Protein AF-A0A7R9PT80-F1 (afdb_monomer)

Organism: Timema genevievae (NCBI:txid629358)

Sequence (65 aa):
MSDSHVNNRHSKALRDGKLVEERWAQVQVGDVIRMENDQFVAADVLLLSTSEPNGLCFIETAELD

Foldseek 3Di:
DDPVVQQQDWWWWQDPNDTDIDGPVPDDPPIDTDDDPPDDDPDDDDQPADPDPPRDDDDDPPPVD

InterPro domains:
  IPR008250 P-type ATPase, A domain superfamily [SSF81653] (8-64)
  IPR059000 P-type ATPase, A domain [PF00122] (8-51)

Structure (mmCIF, N/CA/C/O backbone):
data_AF-A0A7R9PT80-F1
#
_entry.id   AF-A0A7R9PT80-F1
#
loop_
_atom_site.group_PDB
_atom_site.id
_atom_site.type_symbol
_atom_site.label_atom_id
_atom_site.label_alt_id
_atom_site.label_comp_id
_atom_site.label_asym_id
_atom_site.label_entity_id
_atom_site.label_seq_id
_atom_site.pdbx_PDB_ins_code
_atom_site.Cartn_x
_atom_site.Cartn_y
_atom_site.Cartn_z
_atom_site.occupancy
_atom_site.B_iso_or_equiv
_atom_site.auth_seq_id
_atom_site.auth_comp_id
_atom_site.auth_asym_id
_atom_site.auth_atom_id
_atom_site.pdbx_PDB_model_num
ATOM 1 N N . MET A 1 1 ? 14.682 9.562 -8.703 1.00 58.44 1 MET A N 1
ATOM 2 C CA . MET A 1 1 ? 15.053 8.127 -8.806 1.00 58.44 1 MET A CA 1
ATOM 3 C C . MET A 1 1 ? 14.698 7.595 -10.193 1.00 58.44 1 MET A C 1
ATOM 5 O O . MET A 1 1 ? 13.899 8.229 -10.859 1.00 58.44 1 MET A O 1
ATOM 9 N N . SER A 1 2 ? 15.302 6.498 -10.668 1.00 76.75 2 SER A N 1
ATOM 10 C CA . SER A 1 2 ? 14.929 5.897 -11.969 1.00 76.75 2 SER A CA 1
ATOM 11 C C . SER A 1 2 ? 13.744 4.941 -11.806 1.00 76.75 2 SER A C 1
ATOM 13 O O . SER A 1 2 ? 13.717 4.194 -10.829 1.00 76.75 2 SER A O 1
ATOM 15 N N . ASP A 1 3 ? 12.826 4.914 -12.775 1.00 74.44 3 ASP A N 1
ATOM 16 C CA . ASP A 1 3 ? 11.634 4.047 -12.812 1.00 74.44 3 ASP A CA 1
ATOM 17 C C . ASP A 1 3 ? 11.937 2.578 -12.507 1.00 74.44 3 ASP A C 1
ATOM 19 O O . ASP A 1 3 ? 11.172 1.888 -11.834 1.00 74.44 3 ASP A O 1
ATOM 23 N N . SER A 1 4 ? 13.094 2.090 -12.961 1.00 79.62 4 SER A N 1
ATOM 24 C CA . SER A 1 4 ? 13.522 0.716 -12.708 1.00 79.62 4 SER A CA 1
ATOM 25 C C . SER A 1 4 ? 13.685 0.428 -11.215 1.00 79.62 4 SER A C 1
ATOM 27 O O . SER A 1 4 ? 13.343 -0.667 -10.776 1.00 79.62 4 SER A O 1
ATOM 29 N N . HIS A 1 5 ? 14.140 1.391 -10.412 1.00 79.69 5 HIS A N 1
ATOM 30 C CA . HIS A 1 5 ? 14.268 1.208 -8.970 1.00 79.69 5 HIS A CA 1
ATOM 31 C C . HIS A 1 5 ? 12.901 1.086 -8.303 1.00 79.69 5 HIS A C 1
ATOM 33 O O . HIS A 1 5 ? 12.714 0.188 -7.490 1.00 79.69 5 HIS A O 1
ATOM 39 N N . VAL A 1 6 ? 11.933 1.925 -8.679 1.00 79.31 6 VAL A N 1
ATOM 40 C CA . VAL A 1 6 ? 10.573 1.883 -8.117 1.00 79.31 6 VAL A CA 1
ATOM 41 C C . VAL A 1 6 ? 9.878 0.569 -8.490 1.00 79.31 6 VAL A C 1
ATOM 43 O O . VAL A 1 6 ? 9.365 -0.130 -7.621 1.00 79.31 6 VAL A O 1
ATOM 46 N N . ASN A 1 7 ? 9.989 0.152 -9.753 1.00 82.62 7 ASN A N 1
ATOM 47 C CA . ASN A 1 7 ? 9.373 -1.071 -10.281 1.00 82.62 7 ASN A CA 1
ATOM 48 C C . ASN A 1 7 ? 9.958 -2.378 -9.713 1.00 82.62 7 ASN A C 1
ATOM 50 O O . ASN A 1 7 ? 9.356 -3.451 -9.837 1.00 82.62 7 ASN A O 1
ATOM 54 N N . ASN A 1 8 ? 11.159 -2.324 -9.137 1.00 84.88 8 ASN A N 1
ATOM 55 C CA . ASN A 1 8 ? 11.810 -3.468 -8.498 1.00 84.88 8 ASN A CA 1
ATOM 56 C C . ASN A 1 8 ? 11.677 -3.464 -6.968 1.00 84.88 8 ASN A C 1
ATOM 58 O O . ASN A 1 8 ? 12.073 -4.442 -6.339 1.00 84.88 8 ASN A O 1
ATOM 62 N N . ARG A 1 9 ? 11.115 -2.413 -6.356 1.00 86.06 9 ARG A N 1
ATOM 63 C CA . ARG A 1 9 ? 10.834 -2.416 -4.916 1.00 86.06 9 ARG A CA 1
ATOM 64 C C . ARG A 1 9 ? 9.795 -3.482 -4.586 1.00 86.06 9 ARG A C 1
ATOM 66 O O . ARG A 1 9 ? 8.838 -3.686 -5.337 1.00 86.06 9 ARG A O 1
ATOM 73 N N . HIS A 1 10 ? 9.994 -4.128 -3.447 1.00 87.50 10 HIS A N 1
ATOM 74 C CA . HIS A 1 10 ? 9.075 -5.122 -2.919 1.00 87.50 10 HIS A CA 1
ATOM 75 C C . HIS A 1 10 ? 8.085 -4.482 -1.941 1.00 87.50 10 HIS A C 1
ATOM 77 O O . HIS A 1 10 ? 8.438 -3.578 -1.184 1.00 87.50 10 HIS A O 1
ATOM 83 N N . SER A 1 11 ? 6.853 -4.975 -1.968 1.00 89.25 11 SER A N 1
ATOM 84 C CA . SER A 1 11 ? 5.788 -4.728 -0.996 1.00 89.25 11 SER A CA 1
ATOM 85 C C . SER A 1 11 ? 5.165 -6.071 -0.597 1.00 89.25 11 SER A C 1
ATOM 87 O O . SER A 1 11 ? 5.512 -7.109 -1.163 1.00 89.25 11 SER A O 1
ATOM 89 N N . LYS A 1 12 ? 4.258 -6.087 0.382 1.00 94.50 12 LYS A N 1
ATOM 90 C CA . LYS A 1 12 ? 3.509 -7.297 0.749 1.00 94.50 12 LYS A CA 1
ATOM 91 C C . LYS A 1 12 ? 2.109 -7.229 0.154 1.00 94.50 12 LYS A C 1
ATOM 93 O O . LYS A 1 12 ? 1.310 -6.398 0.573 1.00 94.50 12 LYS A O 1
ATOM 98 N N . ALA A 1 13 ? 1.792 -8.119 -0.778 1.00 95.38 13 ALA A N 1
ATOM 99 C CA . ALA A 1 13 ? 0.452 -8.250 -1.344 1.00 95.38 13 ALA A CA 1
ATOM 100 C C . ALA A 1 13 ? -0.297 -9.422 -0.697 1.00 95.38 13 ALA A C 1
ATOM 102 O O . ALA A 1 13 ? 0.296 -10.446 -0.354 1.00 95.38 13 ALA A O 1
ATOM 103 N N . LE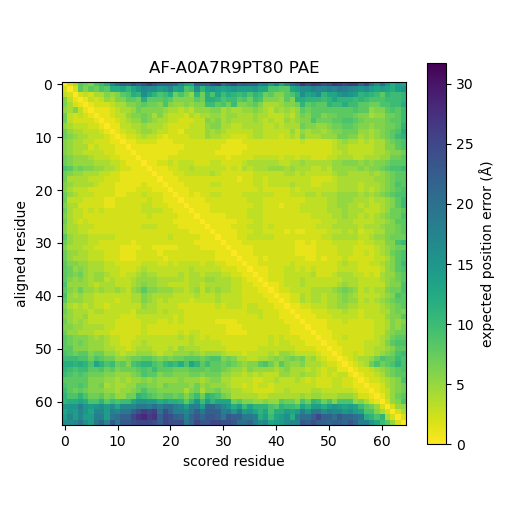U A 1 14 ? -1.610 -9.285 -0.528 1.00 96.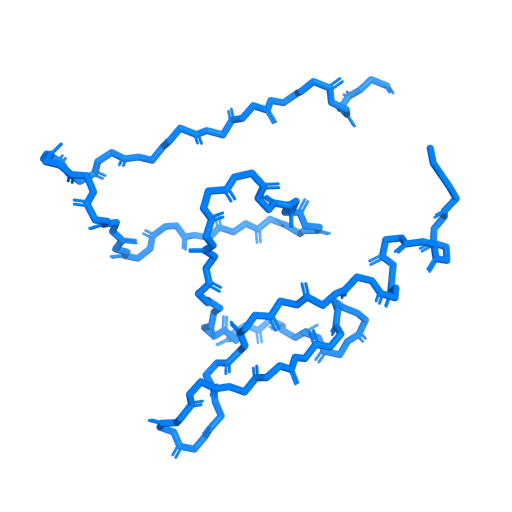56 14 LEU A N 1
ATOM 1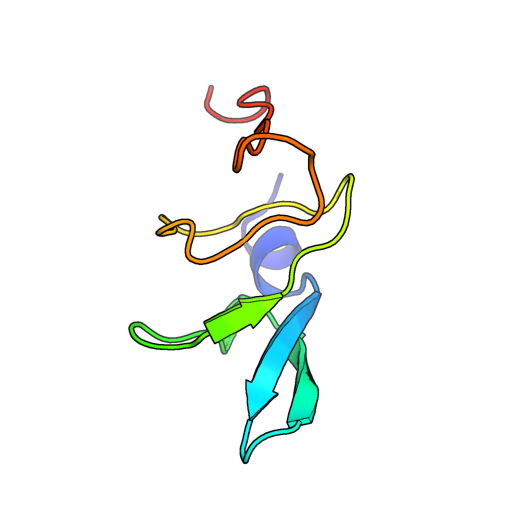04 C CA . LEU A 1 14 ? -2.476 -10.380 -0.109 1.00 96.56 14 LEU A CA 1
ATOM 105 C C . LEU A 1 14 ? -2.799 -11.261 -1.324 1.00 96.56 14 LEU A C 1
ATOM 107 O O . LEU A 1 14 ? -3.483 -10.835 -2.255 1.00 96.56 14 LEU A O 1
ATOM 111 N N . ARG A 1 15 ? -2.325 -12.506 -1.301 1.00 95.75 15 ARG A N 1
ATOM 112 C CA . ARG A 1 15 ? -2.577 -13.538 -2.314 1.00 95.75 15 ARG A CA 1
ATOM 113 C C . ARG A 1 15 ? -3.133 -14.775 -1.631 1.00 95.75 15 ARG A C 1
ATOM 115 O O . ARG A 1 15 ? -2.535 -15.265 -0.677 1.00 95.75 15 ARG A O 1
ATOM 122 N N . ASP A 1 16 ? -4.296 -15.246 -2.074 1.00 94.81 16 ASP A N 1
ATOM 123 C CA . ASP A 1 16 ? -4.948 -16.451 -1.537 1.00 94.81 16 ASP A CA 1
ATOM 124 C C . ASP A 1 16 ? -5.018 -16.481 0.006 1.00 94.81 16 ASP A C 1
ATOM 126 O O . ASP A 1 16 ? -4.765 -17.496 0.658 1.00 94.81 16 ASP A O 1
ATOM 130 N N . GLY A 1 17 ? -5.313 -15.323 0.612 1.00 94.75 17 GLY A N 1
ATOM 131 C CA . GLY A 1 17 ? -5.411 -15.157 2.066 1.00 94.75 17 GLY A CA 1
ATOM 132 C C . GLY A 1 17 ? -4.074 -15.080 2.816 1.00 94.75 17 GLY A C 1
ATOM 133 O O . GLY A 1 17 ? -4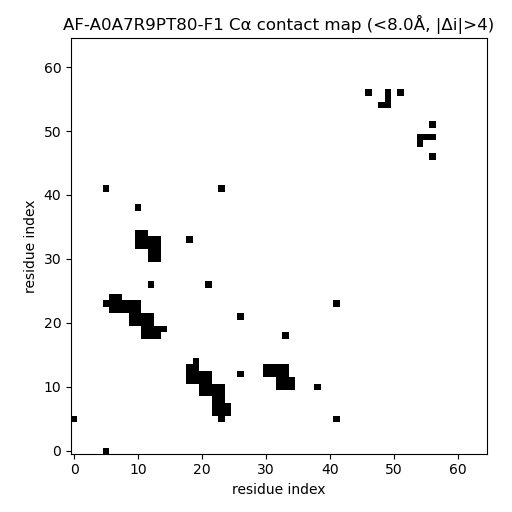.074 -15.066 4.046 1.00 94.75 17 GLY A O 1
ATOM 134 N N . LYS A 1 18 ? -2.936 -15.015 2.117 1.00 96.81 18 LYS A N 1
ATOM 135 C CA . LYS A 1 18 ? -1.594 -14.907 2.704 1.00 96.81 18 LYS A CA 1
ATOM 136 C C . LYS A 1 18 ? -0.881 -13.652 2.223 1.00 96.81 18 LYS A C 1
ATOM 138 O O . LYS A 1 18 ? -1.017 -13.253 1.073 1.00 96.81 18 LYS A O 1
ATOM 143 N N . LEU A 1 19 ? -0.097 -13.043 3.105 1.00 95.62 19 LEU A N 1
ATOM 144 C CA . LEU A 1 19 ? 0.803 -11.962 2.718 1.00 95.62 19 LEU A CA 1
ATOM 145 C C . LEU A 1 19 ? 2.048 -12.562 2.074 1.00 95.62 19 LEU A C 1
ATOM 147 O O . LEU A 1 19 ? 2.731 -13.376 2.698 1.00 95.62 19 LEU A O 1
ATOM 151 N N . VAL A 1 20 ? 2.333 -12.152 0.846 1.00 96.12 20 VAL A N 1
ATOM 152 C CA . VAL A 1 20 ? 3.513 -12.571 0.088 1.00 96.12 20 VAL A CA 1
ATOM 153 C C . VAL A 1 20 ? 4.289 -11.345 -0.365 1.00 96.12 20 VAL A C 1
ATOM 155 O O . VAL A 1 20 ? 3.698 -10.294 -0.616 1.00 96.12 20 VAL A O 1
ATOM 158 N N . GLU A 1 21 ? 5.611 -11.467 -0.447 1.00 94.75 21 GLU A N 1
ATOM 159 C CA . GLU A 1 21 ? 6.423 -10.423 -1.066 1.00 94.75 21 GLU A CA 1
ATOM 160 C C . GLU A 1 21 ? 6.147 -10.371 -2.565 1.00 94.75 21 GLU A C 1
ATOM 162 O O . GLU A 1 21 ? 6.174 -11.389 -3.251 1.00 94.75 21 GLU A O 1
ATOM 167 N N . GLU A 1 22 ? 5.906 -9.167 -3.061 1.00 93.38 22 GLU A N 1
ATOM 168 C CA . GLU A 1 22 ? 5.539 -8.905 -4.442 1.00 93.38 22 GLU A CA 1
ATOM 169 C C . GLU A 1 22 ? 6.248 -7.644 -4.925 1.00 93.38 22 GLU A C 1
ATOM 171 O O . GLU A 1 22 ? 6.429 -6.686 -4.170 1.00 93.38 22 GLU A O 1
ATOM 176 N N . ARG A 1 23 ? 6.657 -7.626 -6.192 1.00 92.62 23 ARG A N 1
ATOM 177 C CA . ARG A 1 23 ? 7.240 -6.418 -6.783 1.00 92.62 23 ARG A CA 1
ATOM 178 C C . ARG A 1 23 ? 6.142 -5.418 -7.110 1.00 92.62 23 ARG A C 1
ATOM 180 O O . ARG A 1 23 ? 5.103 -5.804 -7.634 1.00 92.62 23 ARG A O 1
ATOM 187 N N . TRP A 1 24 ? 6.408 -4.125 -6.939 1.00 91.75 24 TRP A N 1
ATOM 188 C CA . TRP A 1 24 ? 5.456 -3.073 -7.321 1.00 91.75 24 TRP A CA 1
ATOM 189 C C . TRP A 1 24 ? 4.986 -3.181 -8.777 1.00 91.75 24 TRP A C 1
ATOM 191 O O . TRP A 1 24 ? 3.807 -2.996 -9.050 1.00 91.75 24 TRP A O 1
ATOM 201 N N . ALA A 1 25 ? 5.864 -3.592 -9.697 1.00 92.69 25 ALA A N 1
ATOM 202 C CA . ALA A 1 25 ? 5.502 -3.825 -11.098 1.00 92.69 25 ALA A CA 1
ATOM 203 C C . ALA A 1 25 ? 4.488 -4.966 -11.329 1.00 92.69 25 ALA A C 1
ATOM 205 O O . ALA A 1 25 ? 4.025 -5.139 -12.453 1.00 92.69 25 ALA A O 1
ATOM 206 N N . GLN A 1 26 ? 4.206 -5.796 -10.323 1.00 94.12 26 GLN A N 1
ATOM 207 C CA . GLN A 1 26 ? 3.232 -6.890 -10.388 1.00 94.12 26 GLN A CA 1
ATOM 208 C C . GLN A 1 26 ? 1.942 -6.580 -9.616 1.00 94.12 26 GLN A C 1
ATOM 210 O O . GLN A 1 26 ? 0.972 -7.322 -9.744 1.00 94.12 26 GLN A O 1
ATOM 215 N N . VAL A 1 27 ? 1.898 -5.485 -8.851 1.00 93.69 27 VAL A N 1
ATOM 216 C CA . VAL A 1 27 ? 0.682 -5.033 -8.162 1.00 93.69 27 VAL A CA 1
ATOM 217 C C . VAL A 1 27 ? -0.321 -4.516 -9.196 1.00 93.69 27 VAL A C 1
ATOM 219 O O . VAL A 1 27 ? 0.042 -3.769 -10.103 1.00 93.69 27 VAL A O 1
ATOM 222 N N . GLN A 1 28 ? -1.579 -4.934 -9.077 1.00 94.50 28 GLN A N 1
ATOM 223 C CA . GLN A 1 28 ? -2.680 -4.584 -9.974 1.00 94.50 28 GLN A CA 1
ATOM 224 C C . GLN A 1 28 ? -3.804 -3.864 -9.217 1.00 94.50 28 GLN A C 1
ATOM 226 O O . GLN A 1 28 ? -3.921 -3.941 -7.993 1.00 94.50 28 GLN A O 1
ATOM 231 N N . VAL A 1 29 ? -4.676 -3.172 -9.956 1.00 95.75 29 VAL A N 1
ATOM 232 C CA . VAL A 1 29 ? -5.865 -2.531 -9.373 1.00 95.75 29 VAL A CA 1
ATOM 233 C C . VAL A 1 29 ? -6.763 -3.586 -8.724 1.00 95.75 29 VAL A C 1
ATOM 235 O O . VAL A 1 29 ? -7.115 -4.583 -9.351 1.00 95.75 29 VAL A O 1
ATOM 238 N N . GLY A 1 30 ? -7.162 -3.332 -7.476 1.00 95.12 30 GLY A N 1
ATOM 239 C CA . GLY A 1 30 ? -7.967 -4.252 -6.667 1.00 95.12 30 GLY A CA 1
ATOM 240 C C . GLY A 1 30 ? -7.147 -5.121 -5.710 1.00 95.12 30 GLY A C 1
ATOM 241 O O . GLY A 1 30 ? -7.730 -5.778 -4.849 1.00 95.12 30 GLY A O 1
ATOM 242 N N . ASP A 1 31 ? -5.817 -5.088 -5.805 1.00 95.62 31 ASP A N 1
ATOM 243 C CA . ASP A 1 31 ? -4.951 -5.767 -4.851 1.00 95.62 31 ASP A CA 1
ATOM 244 C C . ASP A 1 31 ? -4.998 -5.105 -3.473 1.00 95.62 31 ASP A C 1
ATOM 246 O O . ASP A 1 31 ? -4.938 -3.883 -3.334 1.00 95.62 31 ASP A O 1
ATOM 250 N N . VAL A 1 32 ? -5.038 -5.937 -2.431 1.00 96.31 32 VAL A N 1
ATOM 251 C CA . VAL A 1 32 ? -4.824 -5.483 -1.056 1.00 96.31 32 VAL A CA 1
ATOM 252 C C . VAL A 1 32 ? -3.347 -5.636 -0.734 1.00 96.31 32 VAL A C 1
ATOM 254 O O . VAL A 1 32 ? -2.810 -6.745 -0.754 1.00 96.31 32 VAL A O 1
ATOM 257 N N . ILE A 1 33 ? -2.703 -4.525 -0.399 1.00 95.00 33 ILE A N 1
ATOM 258 C CA . ILE A 1 33 ? -1.307 -4.490 0.031 1.00 95.00 33 ILE A CA 1
ATOM 259 C C . ILE A 1 33 ? -1.215 -4.151 1.519 1.00 95.00 33 ILE A C 1
ATOM 261 O O . ILE A 1 33 ? -2.024 -3.391 2.052 1.00 95.00 33 ILE A O 1
ATOM 265 N N . ARG A 1 34 ? -0.222 -4.721 2.200 1.00 94.19 34 ARG A N 1
ATOM 266 C CA . ARG A 1 34 ? 0.169 -4.338 3.555 1.00 94.19 34 ARG A CA 1
ATOM 267 C C . ARG A 1 34 ? 1.499 -3.615 3.485 1.00 94.19 34 ARG A C 1
ATOM 269 O O . ARG A 1 34 ? 2.485 -4.178 3.019 1.00 94.19 34 ARG A O 1
ATOM 276 N N . MET A 1 35 ? 1.512 -2.407 4.023 1.00 91.06 35 MET A N 1
ATOM 277 C CA . MET A 1 35 ? 2.712 -1.595 4.125 1.00 91.06 35 MET A CA 1
ATOM 278 C C . MET A 1 35 ? 3.202 -1.546 5.566 1.00 91.06 35 MET A C 1
ATOM 280 O O . MET A 1 35 ? 2.421 -1.679 6.512 1.00 91.06 35 MET A O 1
ATOM 284 N N . GLU A 1 36 ? 4.509 -1.399 5.712 1.00 90.38 36 GLU A N 1
ATOM 285 C CA . GLU A 1 36 ? 5.174 -1.128 6.984 1.00 90.38 36 GLU A CA 1
ATOM 286 C C . GLU A 1 36 ? 5.686 0.315 6.996 1.00 90.38 36 GLU A C 1
ATOM 288 O O . GLU A 1 36 ? 5.740 0.967 5.950 1.00 90.38 36 GLU A O 1
ATOM 293 N N . ASN A 1 37 ? 6.039 0.820 8.180 1.00 89.06 37 ASN A N 1
ATOM 294 C CA . ASN A 1 37 ? 6.625 2.154 8.298 1.00 89.06 37 ASN A CA 1
ATOM 295 C C . ASN A 1 37 ? 7.868 2.275 7.405 1.00 89.06 37 ASN A C 1
ATOM 297 O O . ASN A 1 37 ? 8.580 1.297 7.174 1.00 89.06 37 ASN A O 1
ATOM 301 N N . ASP A 1 38 ? 8.089 3.486 6.898 1.00 85.81 38 ASP A N 1
ATOM 302 C CA . ASP A 1 38 ? 9.205 3.846 6.017 1.00 85.81 38 ASP A CA 1
ATOM 303 C C . ASP A 1 38 ? 9.216 3.124 4.652 1.00 85.81 38 ASP A C 1
ATOM 305 O O . ASP A 1 38 ? 10.195 3.195 3.904 1.00 85.81 38 ASP A O 1
ATOM 309 N N . GLN A 1 39 ? 8.123 2.444 4.280 1.00 87.38 39 GLN A N 1
ATOM 310 C CA . GLN A 1 39 ? 7.962 1.884 2.941 1.00 87.38 39 GLN A CA 1
ATOM 311 C C . GLN A 1 39 ? 7.368 2.894 1.962 1.00 87.38 39 GLN A C 1
ATOM 313 O O . GLN A 1 39 ? 6.401 3.597 2.245 1.00 87.38 39 GLN A O 1
ATOM 318 N N . PHE A 1 40 ? 7.911 2.891 0.748 1.00 83.50 40 PHE A N 1
ATOM 319 C CA . PHE A 1 40 ? 7.434 3.737 -0.336 1.00 83.50 40 PHE A CA 1
ATOM 320 C C . PHE A 1 40 ? 6.132 3.227 -0.946 1.00 83.50 40 PHE A C 1
ATOM 322 O O . PHE A 1 40 ? 5.99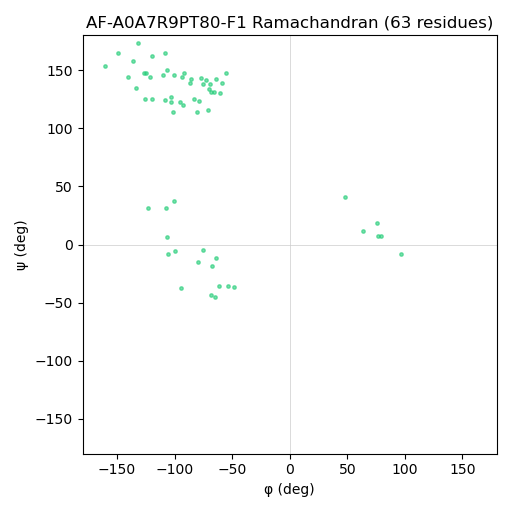0 2.036 -1.242 1.00 83.50 40 PHE A O 1
ATOM 329 N N . VAL A 1 41 ? 5.232 4.168 -1.221 1.00 87.25 41 VAL A N 1
ATOM 330 C CA . VAL A 1 41 ? 3.998 3.954 -1.976 1.00 87.25 41 VAL A CA 1
ATOM 331 C C . VAL A 1 41 ? 4.266 4.319 -3.440 1.00 87.25 41 VAL A C 1
ATOM 333 O O . VAL A 1 41 ? 4.682 5.439 -3.715 1.00 87.25 41 VAL A O 1
ATOM 336 N N . ALA A 1 42 ? 4.059 3.391 -4.380 1.00 87.88 42 ALA A N 1
ATOM 337 C CA . ALA A 1 42 ? 4.322 3.626 -5.809 1.00 87.88 42 ALA A CA 1
ATOM 338 C C . ALA A 1 42 ? 3.052 3.805 -6.668 1.00 87.88 42 ALA A C 1
ATOM 340 O O . ALA A 1 42 ? 3.147 3.858 -7.892 1.00 87.88 42 ALA A O 1
ATOM 341 N N . ALA A 1 43 ? 1.871 3.861 -6.046 1.00 88.38 43 ALA A N 1
ATOM 342 C CA . ALA A 1 43 ? 0.579 4.016 -6.713 1.00 88.38 43 ALA A CA 1
ATOM 343 C C . ALA A 1 43 ? -0.410 4.775 -5.816 1.00 88.38 43 ALA A C 1
ATOM 345 O O . ALA A 1 43 ? -0.208 4.866 -4.607 1.00 88.38 43 ALA A O 1
ATOM 346 N N . ASP A 1 44 ? -1.513 5.257 -6.382 1.00 89.75 44 ASP A N 1
ATOM 347 C CA . ASP A 1 44 ? -2.618 5.790 -5.583 1.00 89.75 44 ASP A CA 1
ATOM 348 C C . ASP A 1 44 ? -3.265 4.664 -4.762 1.00 89.75 44 ASP A C 1
ATOM 350 O O . ASP A 1 44 ? -3.589 3.595 -5.287 1.00 89.75 44 ASP A O 1
ATOM 354 N N . VAL A 1 45 ? -3.460 4.897 -3.463 1.00 91.00 45 VAL A N 1
ATOM 355 C CA . VAL A 1 45 ? -3.949 3.883 -2.516 1.00 91.00 45 VAL A CA 1
ATOM 356 C C . VAL A 1 45 ? -5.168 4.363 -1.741 1.00 91.00 45 VAL A C 1
ATOM 358 O O . VAL A 1 45 ? -5.300 5.538 -1.402 1.00 91.00 45 VAL A O 1
ATOM 361 N N . LEU A 1 46 ? -6.045 3.418 -1.403 1.00 93.25 46 LEU A N 1
ATOM 362 C CA . LEU A 1 46 ? -7.131 3.621 -0.451 1.00 93.25 46 LEU A CA 1
ATOM 363 C C . LEU A 1 46 ? -6.756 2.976 0.885 1.00 93.25 46 LEU A C 1
ATOM 365 O O . LEU A 1 46 ? -6.513 1.771 0.952 1.00 93.25 46 LEU A O 1
ATOM 369 N N . LEU A 1 47 ? -6.742 3.763 1.960 1.00 93.25 47 LEU A N 1
ATOM 370 C CA . LEU A 1 47 ? -6.492 3.243 3.302 1.00 93.25 47 LEU A CA 1
ATOM 371 C C . LEU A 1 47 ? -7.695 2.421 3.788 1.00 93.25 47 LEU A C 1
ATOM 373 O O . LEU A 1 47 ? -8.777 2.963 4.002 1.00 93.25 47 LEU A O 1
ATOM 377 N N . LEU A 1 48 ? -7.491 1.118 3.996 1.00 94.50 48 LEU A N 1
ATOM 378 C CA . LEU A 1 48 ? -8.520 0.215 4.531 1.00 94.50 48 LEU A CA 1
ATOM 379 C C . LEU A 1 48 ? -8.423 0.042 6.052 1.00 94.50 48 LEU A C 1
ATOM 381 O O . LEU A 1 48 ? -9.436 -0.087 6.732 1.00 94.50 48 LEU A O 1
ATOM 385 N N . SER A 1 49 ? -7.199 -0.003 6.580 1.00 94.12 49 SER A N 1
ATOM 386 C CA . SER A 1 49 ? -6.912 -0.189 8.003 1.00 94.12 49 SER A CA 1
ATOM 387 C C . SER A 1 49 ? -5.497 0.286 8.314 1.00 94.12 49 SER A C 1
ATOM 389 O O . SER A 1 49 ? -4.613 0.224 7.463 1.00 94.12 49 SER A O 1
ATOM 391 N N . THR A 1 50 ? -5.273 0.690 9.559 1.00 94.56 50 THR A N 1
ATOM 392 C CA . THR A 1 50 ? -3.970 1.103 10.097 1.00 94.56 50 THR A CA 1
ATOM 393 C C . THR A 1 50 ? -3.767 0.485 11.481 1.00 94.56 50 THR A C 1
ATOM 395 O O . THR A 1 50 ? -4.739 0.104 12.137 1.00 94.56 50 THR A O 1
ATOM 398 N N . SER A 1 51 ? -2.515 0.361 11.918 1.00 92.81 51 SER A N 1
ATOM 399 C CA . SER A 1 51 ? -2.179 0.006 13.301 1.00 92.81 51 SER A CA 1
ATOM 400 C C . SER A 1 51 ? -2.278 1.189 14.264 1.00 92.81 51 SER A C 1
ATOM 402 O O . SER A 1 51 ? -2.290 0.974 15.474 1.00 92.81 51 SER A O 1
ATOM 404 N N . GLU A 1 52 ? -2.338 2.419 13.750 1.00 92.62 52 GLU A N 1
ATOM 405 C CA . GLU A 1 52 ? -2.348 3.611 14.590 1.00 92.62 52 GLU A CA 1
ATOM 406 C C . GLU A 1 52 ? -3.687 3.801 15.312 1.00 92.62 52 GLU A C 1
ATOM 408 O O . GLU A 1 52 ? -4.765 3.600 14.729 1.00 92.62 52 GLU A O 1
ATOM 413 N N . PRO A 1 53 ? -3.646 4.259 16.576 1.00 85.88 53 PRO A N 1
ATOM 414 C CA . PRO A 1 53 ? -4.854 4.639 17.284 1.00 85.88 53 PRO A CA 1
ATOM 415 C C . PRO A 1 53 ? -5.567 5.760 16.515 1.00 85.88 53 PRO A C 1
ATOM 417 O O . PRO A 1 53 ? -4.942 6.697 16.022 1.00 85.88 53 PRO A O 1
ATOM 420 N N . ASN A 1 54 ? -6.897 5.673 16.441 1.00 88.56 54 ASN A N 1
ATOM 421 C CA . ASN A 1 54 ? -7.797 6.596 15.726 1.00 88.56 54 ASN A CA 1
ATOM 422 C C . ASN A 1 54 ? -7.908 6.410 14.203 1.00 88.56 54 ASN A C 1
ATOM 424 O O . ASN A 1 54 ? -8.577 7.212 13.556 1.00 88.56 54 ASN A O 1
ATOM 428 N N . GLY A 1 55 ? -7.321 5.361 13.620 1.00 85.00 55 GLY A N 1
ATOM 429 C CA . GLY A 1 55 ? -7.544 5.063 12.201 1.00 85.00 55 GLY A CA 1
ATOM 430 C C . GLY A 1 55 ? -6.783 5.987 11.241 1.00 85.00 55 GLY A C 1
ATOM 431 O O . GLY A 1 55 ? -7.137 6.071 10.067 1.00 85.00 55 GLY A O 1
ATOM 432 N N . LEU A 1 56 ? -5.746 6.675 11.729 1.00 88.44 56 LEU A N 1
ATOM 433 C CA . LEU A 1 56 ? -4.921 7.591 10.941 1.00 88.44 56 LEU A CA 1
ATOM 434 C C . LEU A 1 56 ? -3.700 6.888 10.326 1.00 88.44 56 LEU A C 1
ATOM 436 O O . LEU A 1 56 ? -3.122 5.969 10.896 1.00 88.44 56 LEU A O 1
ATOM 440 N N . CYS A 1 57 ? -3.282 7.333 9.148 1.00 89.19 57 CYS A N 1
ATOM 441 C CA . CYS A 1 57 ? -2.024 6.931 8.526 1.00 89.19 57 CYS A CA 1
ATOM 442 C C . CYS A 1 57 ? -1.330 8.195 8.030 1.00 89.19 57 CYS A C 1
ATOM 444 O O . CYS A 1 57 ? -1.977 9.063 7.441 1.00 89.19 57 CYS A O 1
ATOM 446 N N . PHE A 1 58 ? -0.034 8.307 8.301 1.00 87.50 58 PHE A N 1
ATOM 447 C CA . PHE A 1 58 ? 0.774 9.444 7.887 1.00 87.50 58 PHE A CA 1
ATOM 448 C C . PHE A 1 58 ? 1.623 9.026 6.693 1.00 87.50 58 PHE A C 1
ATOM 450 O O . PHE A 1 58 ? 2.326 8.020 6.754 1.00 87.50 58 PHE A O 1
ATOM 457 N N . ILE A 1 59 ? 1.537 9.795 5.611 1.00 85.38 59 ILE A N 1
ATOM 458 C CA . ILE A 1 59 ? 2.325 9.592 4.396 1.00 85.38 59 ILE A CA 1
ATOM 459 C C . ILE A 1 59 ? 3.146 10.855 4.187 1.00 85.38 59 ILE A C 1
ATOM 461 O O . ILE A 1 59 ? 2.598 11.958 4.133 1.00 85.38 59 ILE A O 1
ATOM 465 N N . GLU A 1 60 ? 4.458 10.692 4.078 1.00 83.56 60 GLU A N 1
ATOM 466 C CA . GLU A 1 60 ? 5.348 11.775 3.691 1.00 83.56 60 GLU A CA 1
ATOM 467 C C . GLU A 1 60 ? 5.371 11.888 2.162 1.00 83.56 60 GLU A C 1
ATOM 469 O O . GLU A 1 60 ? 5.635 10.919 1.454 1.00 83.56 60 GLU A O 1
ATOM 474 N N . THR A 1 61 ? 5.080 13.080 1.646 1.00 71.38 61 THR A N 1
ATOM 475 C CA . THR A 1 61 ? 5.047 13.381 0.204 1.00 71.38 61 THR A CA 1
ATOM 476 C C . THR A 1 61 ? 6.320 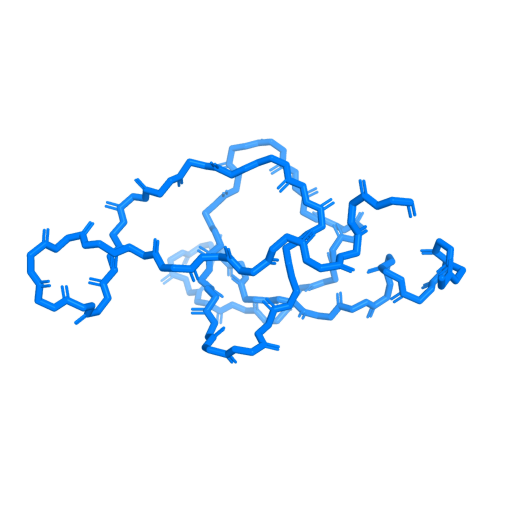14.101 -0.249 1.00 71.38 61 THR A C 1
ATOM 478 O O . THR A 1 61 ? 6.276 14.989 -1.090 1.00 71.38 61 THR A O 1
ATOM 481 N N . ALA A 1 62 ? 7.475 13.722 0.307 1.00 63.38 62 ALA A N 1
ATOM 482 C CA . ALA A 1 62 ? 8.756 14.393 0.056 1.00 63.38 62 ALA A CA 1
ATOM 483 C C . ALA A 1 62 ? 9.395 14.086 -1.320 1.00 63.38 62 ALA A C 1
ATOM 485 O O . ALA A 1 62 ? 10.417 14.674 -1.655 1.00 63.38 62 ALA A O 1
ATOM 486 N N . GLU A 1 63 ? 8.809 13.192 -2.127 1.00 57.72 63 GLU A N 1
ATOM 487 C CA . GLU A 1 63 ? 9.276 12.855 -3.489 1.00 57.72 63 GLU A CA 1
ATOM 488 C C . GLU A 1 63 ? 8.190 13.060 -4.566 1.00 57.72 63 GLU A C 1
ATOM 490 O O . GLU A 1 63 ? 8.141 12.334 -5.558 1.00 57.72 63 GLU A O 1
ATOM 495 N N . LEU A 1 64 ? 7.294 14.031 -4.365 1.00 53.78 64 LEU A N 1
ATOM 496 C CA . LEU A 1 64 ? 6.263 14.427 -5.337 1.00 53.78 64 LEU A CA 1
ATOM 497 C C . LEU A 1 64 ? 6.571 15.789 -5.997 1.00 53.78 64 LEU A C 1
ATOM 499 O O . LEU A 1 64 ? 5.645 16.504 -6.373 1.00 53.78 64 LEU A O 1
ATOM 503 N N . ASP A 1 65 ? 7.866 16.099 -6.149 1.00 47.53 65 ASP A N 1
ATOM 504 C CA . ASP A 1 65 ? 8.419 17.248 -6.890 1.00 47.53 65 ASP A CA 1
ATOM 505 C C . ASP A 1 65 ? 9.288 16.793 -8.079 1.00 47.53 65 ASP A C 1
ATOM 507 O O . ASP A 1 65 ? 10.096 15.845 -7.911 1.00 47.53 65 ASP A O 1
#

Radius of gyration: 12.48 Å; Cα contacts (8 Å, |Δi|>4): 55; chains: 1; bounding box: 24×34×30 Å

pLDDT: mean 87.26, std 10.69, range [47.53, 96.81]

Solvent-accessible surface area (backbone atoms only —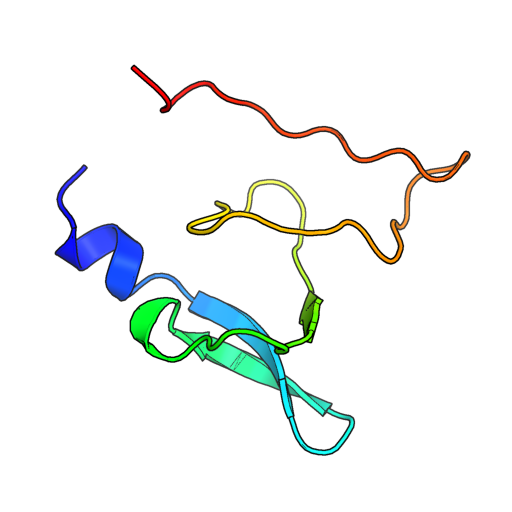 not comparable to full-atom values): 4626 Å² total; per-residue (Å²): 136,61,70,69,60,59,42,62,37,72,44,31,33,59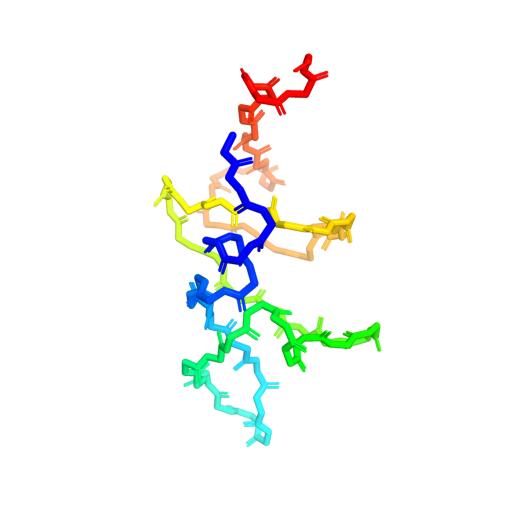,51,97,93,38,80,39,86,37,40,51,71,73,66,56,93,89,65,52,68,58,83,60,90,96,61,86,80,92,67,94,79,80,91,85,78,57,92,43,84,89,69,50,82,88,79,87,73,88,81,80,122

Mean predicted aligned error: 5.02 Å

Nearest PDB structures (foldseek):
  2voy-assembly1_F  TM=7.884E-01  e=3.958E-01  Archaeoglobus fulgidus
  5bkh-assembly1_A  TM=8.505E-01  e=1.457E+00  Pyrococcus horikoshii OT3
  2lcj-assembly1_A  TM=4.422E-01  e=2.983E+00  Pyrococcus abyssi GE5

Secondary structure (DSSP, 8-state):
--HHHHHH-EEEEEETTEEEEEEGGG--TT--EE--TTPPP-S-------SSTTS------TT--

=== Feature glossar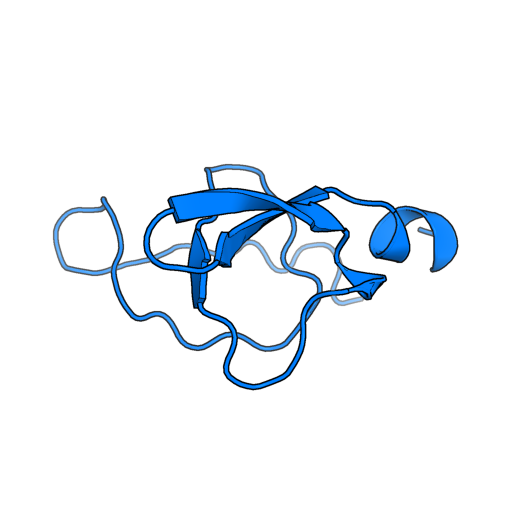y ===
The record interleaves many kinds of information about one protein. Here is each kind framed as the question it answers.

Q: What does the local fold look like, residue by residue?
A: A 3Di character summarizes, for each residue, the relative orientation of the Cα frame of its nearest spatial neighbor. Because it encodes fold topology rather than chemistry, 3Di alignments detect remote structural similarity that sequence alignment misses.

Q: Which residues are in helices, strands, or loops?
A: Secondary structure is the local, repeating backbone conformation. DSSP classifies it into eight states by reading the hydrogen-bond network: three helix types (H, G, I), two β types (E, B), two non-regular types (T, S), and unstructured coil (-).

Q: How big and how compact is the whole molecule?
A: Three whole-structure scalars: the radius of gyration (RMS distance of Cα from centroid, in Å), the count of Cα–Cα contacts (pairs closer than 8 Å and separated by more than four residues in sequence — i.e. tertiary, not local, contacts), and the bounding-box dimensions. Together they distinguish compact globular folds from extended fibres or disordered chains.

Q: How confident is the AlphaFold model at each residue?
A: For AlphaFold models, the B-factor field carries pLDDT — the model's own estimate of local accuracy on a 0–100 scale. Regions with pLDDT<50 should be treated as essentially unmodeled; they often correspond to intrinsically disordered segments.

Q: What family and function is it annotated with?
A: Functional annotations link the protein to curated databases. InterPro entries identify conserved domains and families by matching the sequence against member-database signatures (Pfam, PROSITE, CDD, …). Gene Ontology (GO) terms describe molecular function, biological process, and cellular component in a controlled vocabulary. CATH places the structure in a hierarchical fold classification (Class/Architecture/Topology/Homologous-superfamily). The organism is the source species.

Q: What known structures does this most resemble?
A: Nearest PDB neighbors are the top structural matches found by Foldseek when searching this structure against the entire Protein Data Bank. Each hit reports a TM-score (0 to 1; >0.5 almost always implies the same fold) and an E-value. These are *structural* homologs — they may share no detectable sequence similarity.

Q: Which residues are buried vs exposed?
A: Solvent-accessible surface area (SASA) is the area in Å² traced out by the centre of a 1.4 Å probe sphere (a water molecule) rolled over the protein's van der Waals surface (Shrake–Rupley / Lee–Richards construction). Buried residues have near-zero SASA; fully exposed residues can exceed 200 Å². The total SASA scales roughly with the number of surface residues.

Q: What are the backbone torsion angles?
A: φ (phi) and ψ (psi) are the two rotatable backbone dihedrals per residue: φ is the C(i-1)–N–Cα–C torsion, ψ is the N–Cα–C–N(i+1) torsion, both in degrees on (−180°, 180°]. α-helical residues cluster near (−60°, −45°); β-strand residues near (−120°, +130°). A Ramachandran plot is simply a scatter of (φ, ψ) for every residue.

Q: Are the domains correctly placed relative to each other?
A: Predicted aligned error is AlphaFold's pairwise confidence. Unlike pLDDT (per-residue), PAE is per-residue-pair and captures whether two parts of the structure are correctly placed relative to each other. Units are ångströms of expected positional error.

Q: What if only a Cα trace is available?
A: P-SEA three-state annotation labels each residue as helix, strand, or coil based purely on the geometry of the Cα trace. It serves as a fallback when the full backbone (and thus DSSP) is unavailable.

Q: What is the amino-acid chain?
A: This is the polypeptide sequence — one letter per residue, N-terminus first. Length ranges from a few dozen residues for small domains to over a thousand for large multi-domain proteins.

Q: What do the rendered images show?
A: The six renders are orthographic views along the three Cartesian axes in both directions. Representation (cartoon, sticks, or surface) and color scheme (sequence-rainbow or by-chain) vary across proteins so the training set covers all the common visualization conventions.

Q: What do the diagnostic plots show?
A: Plot images: a contact map (which residues are close in 3D, as an N×N binary image), a Ramachandran scatter (backbone torsion angles, revealing secondary-structure composition at a glance), and — for AlphaFold structures — a PAE heatmap (pairwise prediction confidence).

Q: How mobile is each atom in the crystal?
A: B-factor (Debye–Waller factor) reflects atomic displacement in the crystal lattice. It is an experimental observable (units Å²), not a prediction; low values mean the atom is pinned down, high values mean it moves or is heterogeneous across the crystal.

Q: Where is each backbone atom in 3D?
A: The mmCIF table is the protein's shape written out atom by atom. For each backbone N, Cα, C, and carbonyl O, it records an (x, y, z) coordinate triple in Å plus the residue type, chain letter, and residue number.